Protein AF-A0A966BIY0-F1 (afdb_monomer)

Solvent-accessible surface area (backbone atoms only — not comparable to full-atom values): 4237 Å² total; per-residue (Å²): 130,86,53,66,48,80,46,79,44,51,46,89,46,48,66,60,54,50,53,53,45,70,70,59,70,71,57,38,50,80,46,77,80,44,75,60,95,63,34,26,37,35,36,41,40,28,60,96,31,47,74,57,50,55,53,50,52,51,50,52,51,52,56,53,54,60,54,64,70,73,74,121

Mean predicted aligned error: 10.54 Å

Sequence (72 aa):
MDKRSYFWIPRSEVAFFQSLVDSTDNIARIRTEQNTETEAKIILIYDSSLEAEVRDLVRYYEQESGNIAKTV

Nearest PDB structures (foldseek):
  2guk-assembly1_B  TM=6.709E-01  e=4.909E-01  Porphyromonas gingivalis W83
  3rrk-assembly1_A  TM=4.537E-01  e=1.507E-01  Meiothermus ruber DSM 1279
  3ctr-assembly1_A  TM=4.493E-01  e=9.460E-01  Homo sapiens
  2dqr-assembly1_B  TM=3.994E-01  e=8.859E-01  Bacillus subtilis
  7rxb-assembly1_B  TM=4.780E-01  e=1.402E+00  Aspergillus fumigatus A1163

Secondary structure (DSSP, 8-state):
---EEEEEEEGGGHHHHHHHHHHSTTSEEEEEEEE-SSEEEEEEEEGGGHHHHHHHHHHHHHHHHHHHTT--

Foldseek 3Di:
DFPKDKDKDFPVCVVVVQVVCVPPPQQWDKDFPDDDPTITIMMTGGPVCVVVVVVVVVVVCVVVVVVVVVPD

Structure (mmCIF, N/CA/C/O backbone):
data_AF-A0A966BIY0-F1
#
_entry.id   AF-A0A966BIY0-F1
#
loop_
_atom_site.group_PDB
_atom_site.id
_atom_site.type_symbol
_atom_site.label_atom_id
_atom_site.label_alt_id
_atom_site.label_comp_id
_atom_site.label_asym_id
_atom_site.label_entity_id
_atom_site.label_seq_id
_atom_site.pdbx_PDB_ins_code
_atom_site.Cartn_x
_atom_site.Cartn_y
_atom_site.Cartn_z
_atom_site.occupancy
_atom_site.B_iso_or_equiv
_atom_site.auth_seq_id
_atom_site.auth_comp_id
_atom_site.auth_asym_id
_atom_site.auth_atom_id
_atom_site.pdbx_PDB_model_num
ATOM 1 N N . MET A 1 1 ? 18.662 3.811 -8.277 1.00 54.59 1 MET A N 1
ATOM 2 C CA . MET A 1 1 ? 17.964 4.489 -7.164 1.00 54.59 1 MET A CA 1
ATOM 3 C C . MET A 1 1 ? 16.746 3.657 -6.833 1.00 54.59 1 MET A C 1
ATOM 5 O O . MET A 1 1 ? 16.003 3.351 -7.757 1.00 54.59 1 MET A O 1
ATOM 9 N N . ASP A 1 2 ? 16.593 3.249 -5.576 1.00 61.94 2 ASP A N 1
ATOM 10 C CA . ASP A 1 2 ? 15.390 2.562 -5.102 1.00 61.94 2 ASP A CA 1
ATOM 11 C C . ASP A 1 2 ? 14.208 3.537 -5.191 1.00 61.94 2 ASP A C 1
ATOM 13 O O . ASP A 1 2 ? 14.231 4.597 -4.560 1.00 61.94 2 ASP A O 1
ATOM 17 N N . LYS A 1 3 ? 13.231 3.245 -6.054 1.00 69.69 3 LYS A N 1
ATOM 18 C CA . LYS A 1 3 ? 12.029 4.068 -6.212 1.00 69.69 3 LYS A CA 1
ATOM 19 C C . LYS A 1 3 ? 10.920 3.402 -5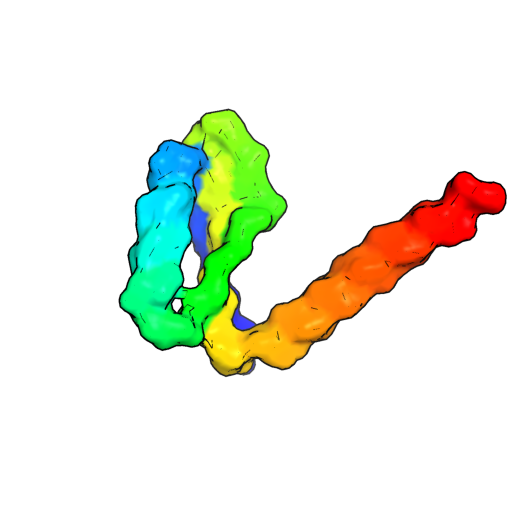.416 1.00 69.69 3 LYS A C 1
ATOM 21 O O . LYS A 1 3 ? 10.044 2.750 -5.974 1.00 69.69 3 LYS A O 1
ATOM 26 N N . ARG A 1 4 ? 10.987 3.554 -4.097 1.00 76.06 4 ARG A N 1
ATOM 27 C CA . ARG A 1 4 ? 9.908 3.194 -3.177 1.00 76.06 4 ARG A CA 1
ATOM 28 C C . ARG A 1 4 ? 9.401 4.449 -2.510 1.00 76.06 4 ARG A C 1
ATOM 30 O O . ARG A 1 4 ? 10.188 5.280 -2.055 1.00 76.06 4 ARG A O 1
ATOM 37 N N . SER A 1 5 ? 8.088 4.579 -2.444 1.00 82.38 5 SER A N 1
ATOM 38 C CA . SER A 1 5 ? 7.450 5.683 -1.740 1.00 82.38 5 SER A CA 1
ATOM 39 C C . SER A 1 5 ? 6.595 5.128 -0.613 1.00 82.38 5 SER A C 1
ATOM 41 O O . SER A 1 5 ? 5.833 4.185 -0.814 1.00 82.38 5 SER A O 1
ATOM 43 N N . TYR A 1 6 ? 6.773 5.697 0.576 1.00 86.38 6 TYR A N 1
ATOM 44 C CA . TYR A 1 6 ? 6.131 5.257 1.808 1.00 86.38 6 TYR A CA 1
ATOM 45 C C . TYR A 1 6 ? 5.101 6.295 2.227 1.00 86.38 6 TYR A C 1
ATOM 47 O O . TYR A 1 6 ? 5.419 7.484 2.288 1.00 86.38 6 TYR A O 1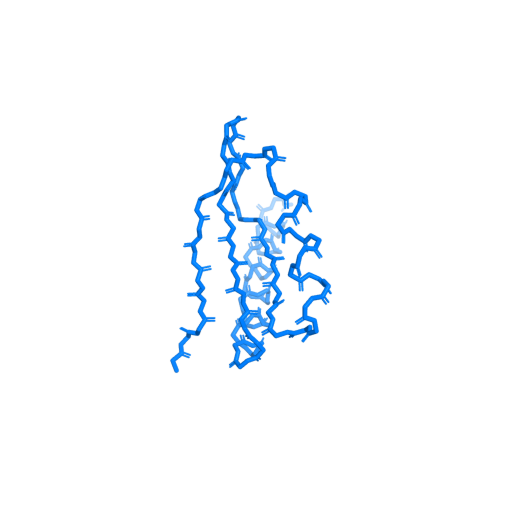
ATOM 55 N N . PHE A 1 7 ? 3.895 5.838 2.550 1.00 87.06 7 PHE A N 1
ATOM 56 C CA . PHE A 1 7 ? 2.793 6.707 2.948 1.00 87.06 7 PHE A CA 1
ATOM 57 C C . PHE A 1 7 ? 2.060 6.120 4.145 1.00 87.06 7 PHE A C 1
ATOM 59 O O . PHE A 1 7 ? 1.905 4.904 4.250 1.00 87.06 7 PHE A O 1
ATOM 66 N N . TRP A 1 8 ? 1.581 7.000 5.016 1.00 91.25 8 TRP A N 1
ATOM 67 C CA . TRP A 1 8 ? 0.542 6.674 5.982 1.00 91.25 8 TRP A CA 1
ATOM 68 C C . TRP A 1 8 ? -0.777 7.199 5.436 1.00 91.25 8 TRP A C 1
ATOM 70 O O . TRP A 1 8 ? -0.857 8.362 5.042 1.00 91.25 8 TRP A O 1
ATOM 80 N N . ILE A 1 9 ? -1.781 6.331 5.374 1.00 91.69 9 ILE A N 1
ATOM 81 C CA . ILE A 1 9 ? -3.139 6.702 4.970 1.00 91.69 9 ILE A CA 1
ATOM 82 C C . ILE A 1 9 ? -4.139 6.218 6.018 1.00 91.69 9 ILE A C 1
ATOM 84 O O . ILE A 1 9 ? -3.862 5.224 6.701 1.00 91.69 9 ILE A O 1
ATOM 88 N N . PRO A 1 10 ? -5.311 6.862 6.140 1.00 94.69 10 PRO A N 1
ATOM 89 C CA . PRO A 1 10 ? -6.383 6.351 6.979 1.00 94.69 10 PRO A CA 1
ATOM 90 C C . PRO A 1 10 ? -6.731 4.915 6.592 1.00 94.69 10 PRO A C 1
ATOM 92 O O . PRO A 1 10 ? -6.868 4.584 5.411 1.00 94.69 10 PRO A O 1
ATOM 95 N N . ARG A 1 11 ? -6.907 4.041 7.586 1.00 90.81 11 ARG A N 1
ATOM 96 C CA . ARG A 1 11 ? -7.185 2.616 7.350 1.00 90.81 11 ARG A CA 1
ATOM 97 C C . ARG A 1 11 ? -8.438 2.400 6.493 1.00 90.81 11 ARG A C 1
ATOM 99 O O . ARG A 1 11 ? -8.480 1.474 5.686 1.00 90.81 11 ARG A O 1
ATOM 106 N N . SER A 1 12 ? -9.438 3.266 6.645 1.00 93.50 12 SER A N 1
ATOM 107 C CA . SER A 1 12 ? -10.676 3.254 5.857 1.00 93.50 12 SER A CA 1
ATOM 108 C C . SER A 1 12 ? -10.461 3.510 4.363 1.00 93.50 12 SER A C 1
ATOM 110 O O . SER A 1 12 ? -11.306 3.129 3.559 1.00 93.50 12 SER A O 1
ATOM 112 N N . GLU A 1 13 ? -9.347 4.131 3.978 1.00 90.25 13 GLU A N 1
ATOM 113 C CA . GLU A 1 13 ? -9.058 4.527 2.596 1.00 90.25 13 GLU A CA 1
ATOM 114 C C . GLU A 1 13 ? -8.156 3.530 1.858 1.00 90.25 13 GLU A C 1
ATOM 116 O O . GLU A 1 13 ? -7.981 3.638 0.645 1.00 90.25 13 GLU A O 1
ATOM 121 N N . VAL A 1 14 ? -7.623 2.518 2.554 1.00 88.31 14 VAL A N 1
ATOM 122 C CA . VAL A 1 14 ? -6.679 1.544 1.981 1.00 88.31 14 VAL A CA 1
ATOM 123 C C . VAL A 1 14 ? -7.250 0.839 0.755 1.00 88.31 14 VAL A C 1
ATOM 125 O O . VAL A 1 14 ? -6.580 0.776 -0.271 1.00 88.31 14 VAL A O 1
ATOM 128 N N . ALA A 1 15 ? -8.491 0.352 0.833 1.00 87.38 15 ALA A N 1
ATOM 129 C CA . ALA A 1 15 ? -9.122 -0.369 -0.272 1.00 87.38 15 ALA A CA 1
ATOM 130 C C . ALA A 1 15 ? -9.346 0.531 -1.500 1.00 87.38 15 ALA A C 1
ATOM 132 O O . ALA A 1 15 ? -9.123 0.110 -2.633 1.00 87.38 15 ALA A O 1
ATOM 133 N N . PHE A 1 16 ? -9.738 1.789 -1.275 1.00 87.06 16 PHE A N 1
ATOM 134 C CA . PHE A 1 16 ? -9.887 2.774 -2.345 1.00 87.06 16 PHE A CA 1
ATOM 135 C C . PHE A 1 16 ? -8.539 3.054 -3.015 1.00 87.06 16 PHE A C 1
ATOM 137 O O . PHE A 1 16 ? -8.425 2.978 -4.239 1.00 87.06 16 PHE A O 1
ATOM 144 N N . PHE A 1 17 ? -7.501 3.298 -2.217 1.00 83.38 17 PHE A N 1
ATOM 145 C CA . PHE A 1 17 ? -6.167 3.586 -2.729 1.00 83.38 17 PHE A CA 1
ATOM 146 C C . PHE A 1 17 ? -5.568 2.392 -3.491 1.00 83.38 17 PHE A C 1
ATOM 148 O O . PHE A 1 17 ? -4.997 2.581 -4.562 1.00 83.38 17 PHE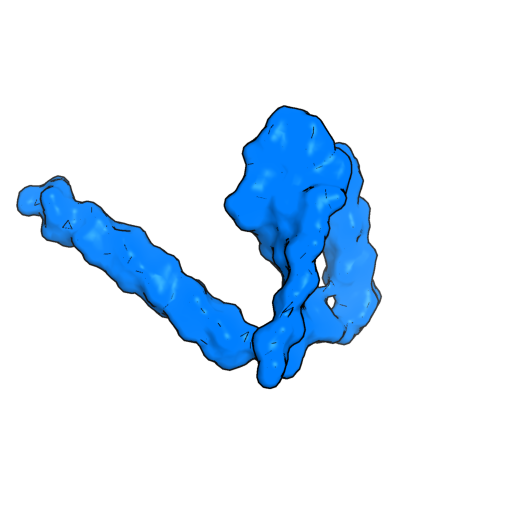 A O 1
ATOM 155 N N . GLN A 1 18 ? -5.770 1.162 -3.004 1.00 83.00 18 GLN A N 1
ATOM 156 C CA . GLN A 1 18 ? -5.405 -0.063 -3.727 1.00 83.00 18 GLN A CA 1
ATOM 157 C C . GLN A 1 18 ? -6.108 -0.147 -5.086 1.00 83.00 18 GLN A C 1
ATOM 159 O O . GLN A 1 18 ? -5.441 -0.329 -6.099 1.00 83.00 18 GLN A O 1
ATOM 164 N N . SER A 1 19 ? -7.423 0.097 -5.133 1.00 82.75 19 SER A N 1
ATOM 165 C CA . SER A 1 19 ? -8.176 0.047 -6.393 1.00 82.75 19 SER A CA 1
ATOM 166 C C . SER A 1 19 ? -7.705 1.076 -7.430 1.00 82.75 19 SER A C 1
ATOM 168 O O . SER A 1 19 ? -7.690 0.781 -8.623 1.00 82.75 19 SER A O 1
ATOM 170 N N . LEU A 1 20 ? -7.271 2.265 -6.990 1.00 79.06 20 LEU A N 1
ATOM 171 C CA . LEU A 1 20 ? -6.722 3.289 -7.879 1.00 79.06 20 LEU A CA 1
ATOM 172 C C . LEU A 1 20 ? -5.397 2.846 -8.498 1.00 79.06 20 LEU A C 1
ATOM 174 O O . LEU A 1 20 ? -5.224 2.965 -9.712 1.00 79.06 20 LEU A O 1
ATOM 178 N N . VAL A 1 21 ? -4.483 2.319 -7.680 1.00 77.56 21 VAL A N 1
ATOM 179 C CA . VAL A 1 21 ? -3.176 1.827 -8.139 1.00 77.56 21 VAL A CA 1
ATOM 180 C C . VAL A 1 21 ? -3.353 0.659 -9.109 1.00 77.56 21 VAL A C 1
ATOM 182 O O . VAL A 1 21 ? -2.770 0.679 -10.190 1.00 77.56 21 VAL A O 1
ATOM 185 N N . ASP A 1 22 ? -4.231 -0.292 -8.788 1.00 74.81 22 ASP A N 1
ATOM 186 C CA . ASP A 1 22 ? -4.508 -1.444 -9.653 1.00 74.81 22 ASP A CA 1
ATOM 187 C C . ASP A 1 22 ? -5.157 -1.027 -10.987 1.00 74.81 22 ASP A C 1
ATOM 189 O O . ASP A 1 22 ? -4.907 -1.643 -12.022 1.00 74.81 22 ASP A O 1
ATOM 193 N N . SER A 1 23 ? -5.964 0.043 -10.986 1.00 71.31 23 SER A N 1
ATOM 194 C CA . SER A 1 23 ? -6.606 0.576 -12.198 1.00 71.31 23 SER A CA 1
ATOM 195 C C . SER A 1 23 ? -5.681 1.398 -13.105 1.00 71.31 23 SER A C 1
ATOM 197 O O . SER A 1 23 ? -6.015 1.614 -14.268 1.00 71.31 23 SER A O 1
ATOM 199 N N . THR A 1 24 ? -4.535 1.872 -12.599 1.00 60.62 24 THR A N 1
ATOM 200 C CA . THR A 1 24 ? -3.647 2.825 -13.297 1.00 60.62 24 THR A CA 1
ATOM 201 C C . THR A 1 24 ? -2.465 2.163 -14.020 1.00 60.62 24 THR A C 1
ATOM 203 O O . THR A 1 24 ? -1.377 2.727 -14.096 1.00 60.62 24 THR A O 1
ATOM 206 N N . ASP A 1 25 ? -2.699 1.003 -14.643 1.00 55.19 25 ASP A N 1
ATOM 207 C CA . ASP A 1 25 ? -1.773 0.354 -15.590 1.00 55.19 25 ASP A CA 1
ATOM 208 C C . ASP A 1 25 ? -0.384 0.015 -15.010 1.00 55.19 25 ASP A C 1
ATOM 210 O O . ASP A 1 25 ? 0.629 0.513 -15.481 1.00 55.19 25 ASP A O 1
ATOM 214 N N . ASN A 1 26 ? -0.295 -0.890 -14.025 1.00 55.34 26 ASN A N 1
ATOM 215 C CA . ASN A 1 26 ? 0.949 -1.597 -13.634 1.00 55.34 26 ASN A CA 1
ATOM 216 C C . ASN A 1 26 ? 2.199 -0.732 -13.317 1.00 55.34 26 ASN A C 1
ATOM 218 O O . ASN A 1 26 ? 3.287 -1.275 -13.139 1.00 55.34 26 ASN A O 1
ATOM 222 N N . ILE A 1 27 ? 2.085 0.598 -13.202 1.00 63.56 27 ILE A N 1
ATOM 223 C CA . ILE A 1 27 ? 3.234 1.495 -12.979 1.00 63.56 27 ILE A CA 1
ATOM 224 C C . ILE A 1 27 ? 3.872 1.231 -11.606 1.00 63.56 27 ILE A C 1
ATOM 226 O O . ILE A 1 27 ? 5.085 1.410 -11.429 1.00 63.56 27 ILE A O 1
ATOM 230 N N . ALA A 1 28 ? 3.060 0.807 -10.634 1.00 69.69 28 ALA A N 1
ATOM 231 C CA . ALA A 1 28 ? 3.504 0.461 -9.299 1.00 69.69 28 ALA A CA 1
ATOM 232 C C . ALA A 1 28 ? 2.652 -0.651 -8.673 1.00 69.69 28 ALA A C 1
ATOM 234 O O . ALA A 1 28 ? 1.445 -0.722 -8.881 1.00 69.69 28 ALA A O 1
ATOM 235 N N . ARG A 1 29 ? 3.288 -1.482 -7.847 1.00 76.56 29 ARG A N 1
ATOM 236 C CA . ARG A 1 29 ? 2.629 -2.390 -6.906 1.00 76.56 29 ARG A CA 1
ATOM 237 C C . ARG A 1 29 ? 2.427 -1.709 -5.567 1.00 76.56 29 ARG A C 1
ATOM 239 O O . ARG A 1 29 ? 3.252 -0.900 -5.139 1.00 76.56 29 ARG A O 1
ATOM 246 N N . ILE A 1 30 ? 1.363 -2.095 -4.879 1.00 80.38 30 ILE A N 1
ATOM 247 C CA . ILE A 1 30 ? 1.036 -1.603 -3.549 1.00 80.38 30 ILE A CA 1
ATOM 248 C C . ILE A 1 30 ? 1.116 -2.725 -2.514 1.00 80.38 30 ILE A C 1
ATOM 250 O O . ILE A 1 30 ? 0.583 -3.814 -2.713 1.00 80.38 30 ILE A O 1
ATOM 254 N N . ARG A 1 31 ? 1.763 -2.454 -1.377 1.00 83.06 31 ARG A N 1
ATOM 255 C CA . ARG A 1 31 ? 1.803 -3.373 -0.230 1.00 83.06 31 ARG A CA 1
ATOM 256 C C . ARG A 1 31 ? 1.519 -2.628 1.064 1.00 83.06 31 ARG A C 1
ATOM 258 O O . ARG A 1 31 ? 2.062 -1.551 1.296 1.00 83.06 31 ARG A O 1
ATOM 265 N N . THR A 1 32 ? 0.715 -3.227 1.934 1.00 85.62 32 THR A N 1
ATOM 266 C CA . THR A 1 32 ? 0.552 -2.767 3.316 1.00 85.62 32 THR A CA 1
ATOM 267 C C . THR A 1 32 ? 1.618 -3.430 4.183 1.00 85.62 32 THR A C 1
ATOM 269 O O . THR A 1 32 ? 1.646 -4.652 4.285 1.00 85.62 32 THR A O 1
ATOM 272 N N . GLU A 1 33 ? 2.506 -2.646 4.794 1.00 83.88 33 GLU A N 1
ATOM 273 C CA . GLU A 1 33 ? 3.535 -3.1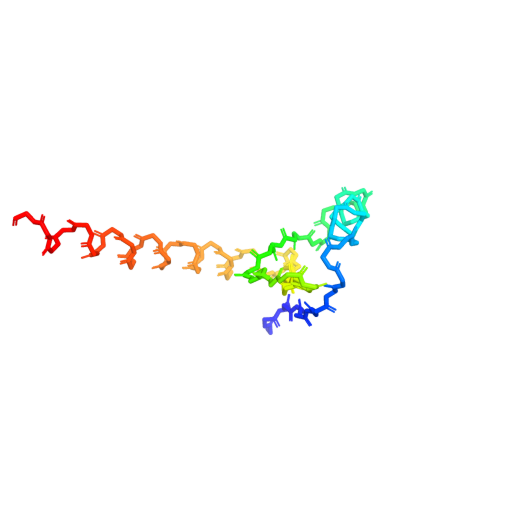79 5.706 1.00 83.88 33 GLU A CA 1
ATOM 274 C C . GLU A 1 33 ? 3.100 -3.183 7.163 1.00 83.88 33 GLU A C 1
ATOM 276 O O . GLU A 1 33 ? 3.507 -4.046 7.934 1.00 83.88 33 GLU A O 1
ATOM 281 N N . GLN A 1 34 ? 2.306 -2.189 7.554 1.00 85.06 34 GLN A N 1
ATOM 282 C CA . GLN A 1 34 ? 1.861 -2.026 8.927 1.00 85.06 34 GLN A CA 1
ATOM 283 C C . GLN A 1 34 ? 0.430 -1.513 8.938 1.00 85.06 34 GLN A C 1
ATOM 285 O O . GLN A 1 34 ? 0.041 -0.707 8.093 1.00 85.06 34 GLN A O 1
ATOM 290 N N . ASN A 1 35 ? -0.350 -1.985 9.902 1.00 88.25 35 ASN A N 1
ATOM 291 C CA . ASN A 1 35 ? -1.751 -1.631 10.048 1.00 88.25 35 ASN A CA 1
ATOM 292 C C . ASN A 1 35 ? -2.042 -1.364 11.528 1.00 88.25 35 ASN A C 1
ATOM 294 O O . ASN A 1 35 ? -1.826 -2.244 12.363 1.00 88.25 35 ASN A O 1
ATOM 298 N N . THR A 1 36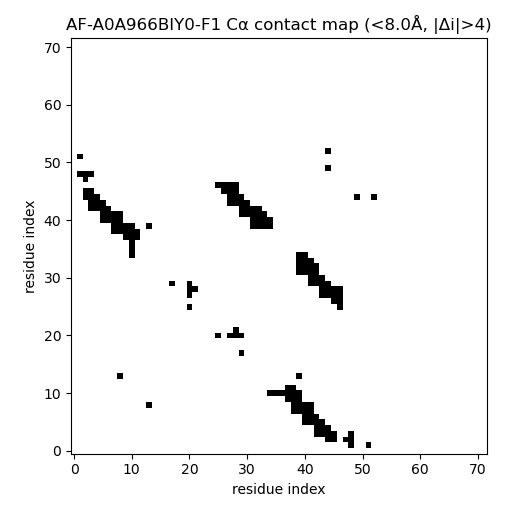 ? -2.475 -0.148 11.848 1.00 90.44 36 THR A N 1
ATOM 299 C CA . THR A 1 36 ? -2.938 0.251 13.184 1.00 90.44 36 THR A CA 1
ATOM 300 C C . THR A 1 36 ? -4.470 0.304 13.199 1.00 90.44 36 THR A C 1
ATOM 302 O O . THR A 1 36 ? -5.136 -0.120 12.252 1.00 90.44 36 THR A O 1
ATOM 305 N N . GLU A 1 37 ? -5.080 0.764 14.290 1.00 89.81 37 GLU A N 1
ATOM 306 C CA . GLU A 1 37 ? -6.540 0.927 14.337 1.00 89.81 37 GLU A CA 1
ATOM 307 C C . GLU A 1 37 ? -7.030 2.043 13.404 1.00 89.81 37 GLU A C 1
ATOM 309 O O . GLU A 1 37 ? -8.095 1.919 12.802 1.00 89.81 37 GLU A O 1
ATOM 314 N N . THR A 1 38 ? -6.237 3.103 13.239 1.00 91.69 38 THR A N 1
ATOM 315 C CA . THR A 1 38 ? -6.633 4.324 12.525 1.00 91.69 38 THR A CA 1
ATOM 316 C C . THR A 1 38 ? -5.945 4.489 11.176 1.00 91.69 38 THR A C 1
ATOM 318 O O . THR A 1 38 ? -6.523 5.080 10.266 1.00 91.69 38 THR A O 1
ATOM 321 N N . GLU A 1 39 ? -4.734 3.957 11.012 1.00 93.19 39 GLU A N 1
ATOM 322 C CA . GLU A 1 39 ? -3.883 4.221 9.851 1.00 93.19 39 GLU A CA 1
ATOM 323 C C . GLU A 1 39 ? -3.202 2.951 9.336 1.00 93.19 39 GLU A C 1
ATOM 325 O O . GLU A 1 39 ? -3.001 1.972 10.055 1.00 93.19 39 GLU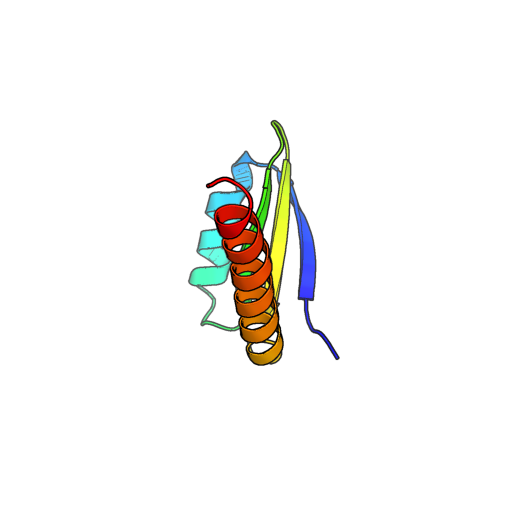 A O 1
ATOM 330 N N . ALA A 1 40 ? -2.803 2.978 8.071 1.00 91.44 40 ALA A N 1
ATOM 331 C CA . ALA A 1 40 ? -2.009 1.931 7.456 1.00 91.44 40 ALA A CA 1
ATOM 332 C C . ALA A 1 40 ? -0.776 2.528 6.779 1.00 91.44 40 ALA A C 1
ATOM 334 O O . ALA A 1 40 ? -0.863 3.531 6.067 1.00 91.44 40 ALA A O 1
ATOM 335 N N . LYS A 1 41 ? 0.367 1.869 6.976 1.00 90.88 41 LYS A N 1
ATOM 336 C CA . LYS A 1 41 ? 1.610 2.164 6.271 1.00 90.88 41 LYS A CA 1
ATOM 337 C C . LYS A 1 41 ? 1.628 1.390 4.961 1.00 90.88 41 LYS A C 1
ATOM 339 O O . LYS A 1 41 ? 1.673 0.156 4.951 1.00 90.88 41 LYS A O 1
ATOM 344 N N . ILE A 1 42 ? 1.624 2.131 3.867 1.00 89.44 42 ILE A N 1
ATOM 345 C CA . ILE A 1 42 ? 1.605 1.627 2.501 1.00 89.44 42 ILE A CA 1
ATOM 346 C C . ILE A 1 42 ? 2.965 1.880 1.846 1.00 89.44 42 ILE A C 1
ATOM 348 O O . ILE A 1 42 ? 3.580 2.929 2.055 1.00 89.44 42 ILE A O 1
ATOM 352 N N . ILE A 1 43 ? 3.405 0.942 1.010 1.00 86.81 43 ILE A N 1
ATOM 353 C CA . ILE A 1 43 ? 4.505 1.131 0.063 1.00 86.81 43 ILE A CA 1
ATOM 354 C C . ILE A 1 43 ? 3.965 1.082 -1.358 1.00 86.81 43 ILE A C 1
ATOM 356 O O . ILE A 1 43 ? 3.271 0.131 -1.716 1.00 86.81 43 ILE A O 1
ATOM 360 N N . LEU A 1 44 ? 4.360 2.069 -2.164 1.00 83.88 44 LEU A N 1
ATOM 361 C CA . LEU A 1 44 ? 4.312 2.008 -3.623 1.00 83.88 44 LEU A CA 1
ATOM 362 C C . LEU A 1 44 ? 5.680 1.580 -4.165 1.00 83.88 44 LEU A C 1
ATOM 364 O O . LEU A 1 44 ? 6.689 2.249 -3.913 1.00 83.88 44 LEU A O 1
ATOM 368 N N . ILE A 1 45 ? 5.703 0.468 -4.896 1.00 77.81 45 ILE A N 1
ATOM 369 C CA . ILE A 1 45 ? 6.890 -0.129 -5.516 1.00 77.81 45 ILE A CA 1
ATOM 370 C C . ILE A 1 45 ? 6.758 0.034 -7.024 1.00 77.81 45 ILE A C 1
ATOM 372 O O . ILE A 1 45 ? 5.929 -0.623 -7.641 1.00 77.81 45 ILE A O 1
ATOM 376 N N . TYR A 1 46 ? 7.570 0.895 -7.624 1.00 75.31 46 TYR A N 1
ATOM 377 C CA . TYR A 1 46 ? 7.532 1.106 -9.070 1.00 75.31 46 TYR A CA 1
ATOM 378 C C . TYR A 1 46 ? 8.223 -0.037 -9.818 1.00 75.31 46 TYR A C 1
ATOM 380 O O . TYR A 1 46 ? 9.172 -0.633 -9.308 1.00 75.31 46 TYR A O 1
ATOM 388 N N . ASP A 1 47 ? 7.820 -0.268 -11.064 1.00 68.19 47 ASP A N 1
ATOM 389 C CA . ASP A 1 47 ? 8.287 -1.395 -11.888 1.00 68.19 47 ASP A CA 1
ATOM 390 C C . ASP A 1 47 ? 9.825 -1.443 -12.051 1.00 68.19 47 ASP A C 1
ATOM 392 O O . ASP A 1 47 ? 10.463 -2.492 -12.005 1.00 68.19 47 ASP A O 1
ATOM 396 N N . SER A 1 48 ? 10.481 -0.277 -12.081 1.00 67.50 48 SER A N 1
ATOM 397 C CA . SER A 1 48 ? 11.954 -0.168 -12.079 1.00 67.50 48 SER A CA 1
ATOM 398 C C . SER A 1 48 ? 12.649 -0.708 -10.814 1.00 67.50 48 SER A C 1
A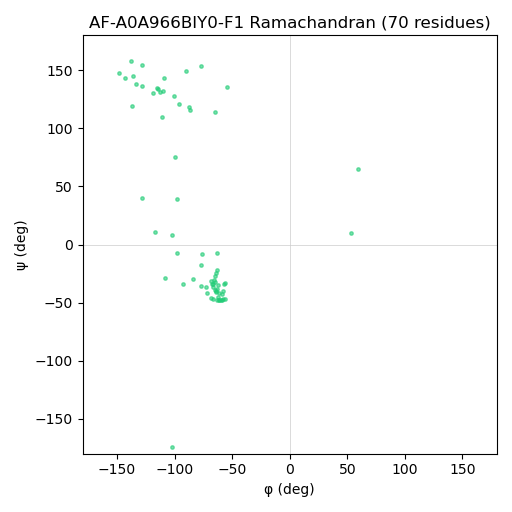TOM 400 O O . SER A 1 48 ? 13.875 -0.719 -10.734 1.00 67.50 48 SER A O 1
ATOM 402 N N . SER A 1 49 ? 11.887 -1.088 -9.789 1.00 64.56 49 SER A N 1
ATOM 403 C CA . SER A 1 49 ? 12.360 -1.615 -8.504 1.00 64.56 49 SER A CA 1
ATOM 404 C C . SER A 1 49 ? 11.903 -3.062 -8.255 1.00 64.56 49 SER A C 1
ATOM 406 O O . SER A 1 49 ? 12.125 -3.583 -7.161 1.00 64.56 49 SER A O 1
ATOM 408 N N . LEU A 1 50 ? 11.356 -3.742 -9.273 1.00 65.19 50 LEU A N 1
ATOM 409 C CA . LEU A 1 50 ? 10.904 -5.139 -9.198 1.00 65.19 50 LEU A CA 1
ATOM 410 C C . LEU A 1 50 ? 12.031 -6.104 -8.778 1.00 65.19 50 LEU A C 1
ATOM 412 O O . LEU A 1 50 ? 11.838 -6.976 -7.936 1.00 65.19 50 LEU A O 1
ATOM 416 N N . GLU A 1 51 ? 13.257 -5.915 -9.280 1.00 65.25 51 GLU A N 1
ATOM 417 C CA . GLU A 1 51 ? 14.411 -6.732 -8.864 1.00 65.25 51 GLU A CA 1
ATOM 418 C C . GLU A 1 51 ? 14.798 -6.541 -7.389 1.00 65.25 51 GLU A C 1
ATOM 420 O O . GLU A 1 51 ? 15.413 -7.417 -6.774 1.00 65.25 51 GLU A O 1
ATOM 425 N N . ALA A 1 52 ? 14.512 -5.370 -6.818 1.00 66.00 52 ALA A N 1
ATOM 426 C CA . ALA A 1 52 ? 14.717 -5.128 -5.396 1.00 66.00 52 ALA A CA 1
ATOM 427 C C . ALA A 1 52 ? 13.597 -5.787 -4.573 1.00 66.00 52 ALA A C 1
ATOM 429 O O . ALA A 1 52 ? 13.870 -6.332 -3.509 1.00 66.00 52 ALA A O 1
ATOM 430 N N . GLU A 1 53 ? 12.360 -5.803 -5.085 1.00 64.31 53 GLU A N 1
ATOM 431 C CA . GLU A 1 53 ? 11.221 -6.507 -4.476 1.00 64.31 53 GLU A CA 1
ATOM 432 C C . GLU A 1 53 ? 11.463 -8.022 -4.393 1.00 64.31 53 GLU A C 1
ATOM 434 O O . GLU A 1 53 ? 11.316 -8.602 -3.319 1.00 64.31 53 GLU A O 1
ATOM 439 N N . VAL A 1 54 ? 11.908 -8.657 -5.485 1.00 66.06 54 VAL A N 1
ATOM 440 C CA . VAL A 1 54 ? 12.228 -10.097 -5.494 1.00 66.06 54 VAL A CA 1
ATOM 441 C C . VAL A 1 54 ? 13.311 -10.424 -4.463 1.00 66.06 54 VAL A C 1
ATOM 443 O O . VAL A 1 54 ? 13.183 -11.398 -3.724 1.00 66.06 54 VAL A O 1
ATOM 446 N N . ARG A 1 55 ? 14.355 -9.591 -4.356 1.00 69.00 55 ARG A N 1
ATOM 447 C CA . ARG A 1 55 ? 15.421 -9.777 -3.357 1.00 69.00 55 ARG A CA 1
ATOM 448 C C . ARG A 1 55 ? 14.917 -9.659 -1.921 1.00 69.00 55 ARG A C 1
ATOM 450 O O . ARG A 1 55 ? 15.331 -10.450 -1.076 1.00 69.00 55 ARG A O 1
ATOM 457 N N . ASP A 1 56 ? 14.036 -8.705 -1.643 1.00 69.94 56 ASP A N 1
ATOM 458 C CA . ASP A 1 56 ? 13.494 -8.517 -0.296 1.00 69.94 56 ASP A CA 1
ATOM 459 C C . ASP A 1 56 ? 12.492 -9.610 0.087 1.00 69.94 56 ASP A C 1
ATOM 461 O O . ASP A 1 56 ? 12.501 -10.060 1.230 1.00 69.94 56 ASP A O 1
ATOM 465 N N . LEU A 1 57 ? 11.681 -10.092 -0.861 1.00 67.31 57 LEU A N 1
ATOM 466 C CA . LEU A 1 57 ? 10.806 -11.252 -0.664 1.00 67.31 57 LEU A CA 1
ATOM 467 C C . LEU A 1 57 ? 11.611 -12.513 -0.346 1.00 67.31 57 LEU A C 1
ATOM 469 O O . LEU A 1 57 ? 11.300 -13.203 0.622 1.00 67.31 57 LEU A O 1
ATOM 473 N N . VAL A 1 58 ? 12.668 -12.789 -1.116 1.00 70.81 58 VAL A N 1
ATOM 474 C CA . VAL A 1 58 ? 13.563 -13.927 -0.852 1.00 70.81 58 VAL A CA 1
ATOM 475 C C . VAL A 1 58 ? 14.170 -13.816 0.547 1.00 70.81 58 VAL A C 1
ATOM 477 O O . VAL A 1 58 ? 14.088 -14.770 1.314 1.00 70.81 58 VAL A O 1
ATOM 480 N N . ARG A 1 59 ? 14.680 -12.639 0.933 1.00 69.62 59 ARG A N 1
ATOM 481 C CA . ARG A 1 59 ? 15.223 -12.411 2.284 1.00 69.62 59 ARG A CA 1
ATOM 482 C C . ARG A 1 59 ? 14.189 -12.584 3.392 1.00 69.62 59 ARG A C 1
ATOM 484 O O . ARG A 1 59 ? 14.517 -13.149 4.431 1.00 69.62 59 ARG A O 1
ATOM 491 N N . TYR A 1 60 ? 12.966 -12.095 3.193 1.00 69.44 60 TYR A N 1
ATOM 492 C CA . TYR A 1 60 ? 11.874 -12.269 4.151 1.00 69.44 60 TYR A CA 1
ATOM 493 C C . TYR A 1 60 ? 11.586 -13.760 4.381 1.00 69.44 60 TYR A C 1
ATOM 495 O O . TYR A 1 60 ? 11.565 -14.214 5.524 1.00 69.44 60 TYR A O 1
ATOM 503 N N . TYR A 1 61 ? 11.472 -14.546 3.304 1.00 63.56 61 TYR A N 1
ATOM 504 C CA . TYR A 1 61 ? 11.266 -15.992 3.404 1.00 63.56 61 TYR A CA 1
ATOM 505 C C . TYR A 1 61 ? 12.468 -16.738 3.989 1.00 63.56 61 TYR A C 1
ATOM 507 O O . TYR A 1 61 ? 12.274 -17.685 4.746 1.00 63.56 61 TYR A O 1
ATOM 515 N N . GLU A 1 62 ? 13.705 -16.334 3.697 1.00 64.88 62 GLU A N 1
ATOM 516 C CA . GLU A 1 62 ? 14.907 -16.898 4.332 1.00 64.88 62 GLU A CA 1
ATOM 517 C C . GLU A 1 62 ? 14.934 -16.631 5.846 1.00 64.88 62 GLU A C 1
ATOM 519 O O . GLU A 1 62 ? 15.308 -17.507 6.627 1.00 64.88 62 GLU A O 1
ATOM 524 N N . GLN A 1 63 ? 14.494 -15.448 6.284 1.00 62.66 63 GLN A N 1
ATOM 525 C CA . GLN A 1 63 ? 14.402 -15.103 7.705 1.00 62.66 63 GLN A CA 1
ATOM 526 C C . GLN A 1 63 ? 13.266 -15.847 8.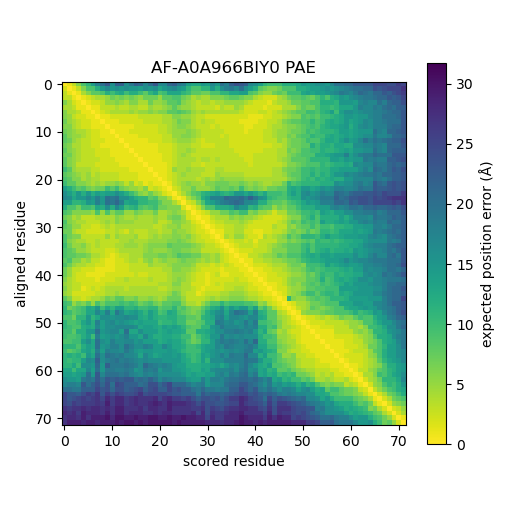420 1.00 62.66 63 GLN A C 1
ATOM 528 O O . GLN A 1 63 ? 13.470 -16.333 9.534 1.00 62.66 63 GLN A O 1
ATOM 533 N N . GLU A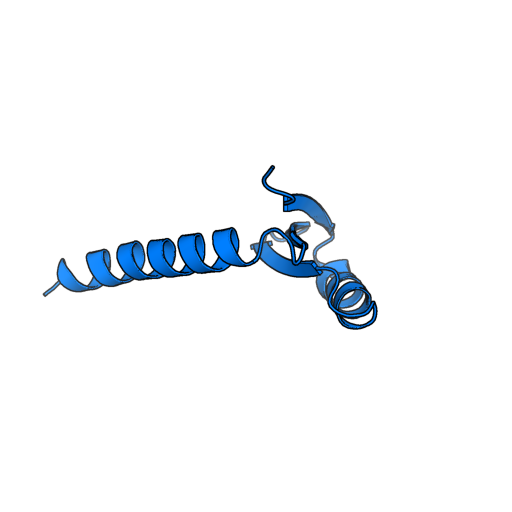 1 64 ? 12.094 -15.984 7.795 1.00 57.94 64 GLU A N 1
ATOM 534 C CA . GLU A 1 64 ? 10.996 -16.773 8.367 1.00 57.94 64 GLU A CA 1
ATOM 535 C C . GLU A 1 64 ? 11.313 -18.274 8.384 1.00 57.94 64 GLU A C 1
ATOM 537 O O . GLU A 1 64 ? 11.162 -18.920 9.420 1.00 57.94 64 GLU A O 1
ATOM 542 N N . SER A 1 65 ? 11.826 -18.840 7.288 1.00 56.00 65 SER A N 1
ATOM 543 C CA . SER A 1 65 ? 12.193 -20.265 7.221 1.00 56.00 65 SER A CA 1
ATOM 544 C C . SER A 1 65 ? 13.369 -20.622 8.137 1.00 56.00 65 SER A C 1
ATOM 546 O O . SER A 1 65 ? 13.363 -21.688 8.758 1.00 56.00 65 SER A O 1
ATOM 548 N N . GLY A 1 66 ? 14.328 -19.709 8.320 1.00 50.44 66 GLY A N 1
ATOM 549 C CA . GLY A 1 66 ? 15.408 -19.849 9.298 1.00 50.44 66 GLY A CA 1
ATOM 550 C C . GLY A 1 66 ? 14.933 -19.875 10.759 1.00 50.44 66 GLY A C 1
ATOM 551 O O . GLY A 1 66 ? 15.614 -20.457 11.606 1.00 50.44 66 GLY A O 1
ATOM 552 N N . ASN A 1 67 ? 13.763 -19.301 11.061 1.00 48.56 67 ASN A N 1
ATOM 553 C CA . ASN A 1 67 ? 13.140 -19.376 12.387 1.00 48.56 67 ASN A CA 1
ATOM 554 C C . ASN A 1 67 ? 12.332 -20.665 12.596 1.00 48.56 67 ASN A C 1
ATOM 556 O O . ASN A 1 67 ? 12.296 -21.169 13.716 1.00 48.56 67 ASN A O 1
ATOM 560 N N . ILE A 1 68 ? 11.754 -21.249 11.541 1.00 46.66 68 ILE A N 1
ATOM 561 C CA . ILE A 1 68 ? 11.034 -22.535 11.638 1.00 46.66 68 ILE A CA 1
ATOM 562 C C . ILE A 1 68 ? 12.013 -23.688 11.942 1.00 46.66 68 ILE A C 1
ATOM 564 O O . ILE A 1 68 ? 11.674 -24.620 12.666 1.00 46.66 68 ILE A O 1
ATOM 568 N N . ALA A 1 69 ? 13.263 -23.604 11.474 1.00 42.78 69 ALA A N 1
ATOM 569 C CA . ALA A 1 69 ? 14.283 -24.631 11.710 1.00 42.78 69 ALA A CA 1
ATOM 570 C C . ALA A 1 69 ? 14.901 -24.633 13.128 1.00 42.78 69 ALA A C 1
ATOM 572 O O . ALA A 1 69 ? 15.660 -25.544 13.451 1.00 42.78 69 ALA A O 1
ATOM 573 N N . LYS A 1 70 ? 14.613 -23.638 13.982 1.00 39.47 70 LYS A N 1
ATOM 574 C CA . LYS A 1 70 ? 15.160 -23.547 15.356 1.00 39.47 70 LYS A CA 1
ATOM 575 C C . LYS A 1 70 ? 14.179 -23.975 16.455 1.00 39.47 70 LYS A C 1
ATOM 577 O O . LYS A 1 70 ? 14.475 -23.786 17.633 1.00 39.47 70 LYS A O 1
ATOM 582 N N . THR A 1 71 ? 13.021 -24.532 16.104 1.00 37.81 71 THR A N 1
ATOM 583 C CA . THR A 1 71 ? 12.003 -24.983 17.076 1.00 37.81 71 THR A CA 1
ATOM 584 C C . THR A 1 71 ? 11.559 -26.426 16.824 1.00 37.81 71 THR A C 1
ATOM 586 O O . THR A 1 71 ? 10.382 -26.752 16.954 1.00 37.81 71 THR A O 1
ATOM 589 N N . VAL A 1 72 ? 12.505 -27.306 16.486 1.00 39.50 72 VAL A N 1
ATOM 590 C CA . VAL A 1 72 ? 12.314 -28.763 16.565 1.00 39.50 72 VAL A CA 1
ATOM 591 C C . VAL A 1 72 ? 13.447 -29.373 17.370 1.00 39.50 72 VAL A C 1
ATOM 593 O O . VAL A 1 72 ? 14.613 -29.036 17.065 1.00 39.50 72 VAL A O 1
#

pLDDT: mean 73.42, std 14.87, range [37.81, 94.69]

Radius of gyration: 14.79 Å; Cα contacts (8 Å, |Δi|>4): 81; chains: 1; bounding box: 29×36×33 Å